Protein AF-A0A5E4IY19-F1 (afdb_monomer_lite)

Sequence (85 aa):
MNKVKFEELKSKESYKLKFEGEDQGLLQPIVEKIVESGTGFASSVLDHPLQGNVILTVKDSKAKEKVKKACKEVIEEIQSIEKSM

Structure (mmCIF, N/CA/C/O backbone):
data_AF-A0A5E4IY19-F1
#
_entry.id   AF-A0A5E4IY19-F1
#
loop_
_atom_site.group_PDB
_atom_site.id
_atom_site.type_symbol
_atom_site.label_atom_id
_atom_site.label_alt_id
_atom_site.label_comp_id
_atom_site.label_asym_id
_atom_site.label_entity_id
_atom_site.label_seq_id
_atom_site.pdbx_PDB_ins_code
_atom_site.Cartn_x
_atom_site.Cartn_y
_atom_site.Cartn_z
_atom_site.occupancy
_atom_site.B_iso_or_equiv
_atom_site.auth_seq_id
_atom_site.auth_comp_id
_atom_site.auth_asym_id
_atom_site.auth_atom_id
_atom_site.pdbx_PDB_model_num
ATOM 1 N N . MET A 1 1 ? 8.769 20.315 -4.353 1.00 39.16 1 MET A N 1
ATOM 2 C CA . MET A 1 1 ? 7.541 19.635 -3.882 1.00 39.16 1 MET A CA 1
ATOM 3 C C . MET A 1 1 ? 6.899 18.960 -5.083 1.00 39.16 1 MET A C 1
ATOM 5 O O . MET A 1 1 ? 6.269 19.649 -5.879 1.00 39.16 1 MET A O 1
ATOM 9 N N . ASN A 1 2 ? 7.123 17.657 -5.266 1.00 41.44 2 ASN A N 1
ATOM 10 C CA . ASN A 1 2 ? 6.442 16.900 -6.317 1.00 41.44 2 ASN A CA 1
ATOM 11 C C . ASN A 1 2 ? 4.959 16.791 -5.946 1.00 41.44 2 ASN A C 1
ATOM 13 O O . ASN A 1 2 ? 4.612 16.386 -4.839 1.00 41.44 2 ASN A O 1
ATOM 17 N N . LYS A 1 3 ? 4.081 17.251 -6.839 1.00 46.31 3 LYS A N 1
ATOM 18 C CA . LYS A 1 3 ? 2.633 17.110 -6.677 1.00 46.31 3 LYS A CA 1
ATOM 19 C C . LYS A 1 3 ? 2.278 15.684 -7.077 1.00 46.31 3 LYS A C 1
ATOM 21 O O . LYS A 1 3 ? 2.165 15.416 -8.268 1.00 46.31 3 LYS A O 1
ATOM 26 N N . VAL A 1 4 ? 2.104 14.799 -6.098 1.00 55.06 4 VAL A N 1
ATOM 27 C CA . VAL A 1 4 ? 1.538 13.467 -6.340 1.00 55.06 4 VAL A CA 1
ATOM 28 C C . VAL A 1 4 ? 0.154 13.664 -6.959 1.00 55.06 4 VAL A C 1
ATOM 30 O O . VAL A 1 4 ? -0.744 14.223 -6.321 1.00 55.06 4 VAL A O 1
ATOM 33 N N . LYS A 1 5 ? -0.014 13.274 -8.226 1.00 57.47 5 LYS A N 1
ATOM 34 C CA . LYS A 1 5 ? -1.328 13.244 -8.874 1.00 57.47 5 LYS A CA 1
ATOM 35 C C . LYS A 1 5 ? -1.913 11.851 -8.729 1.00 57.47 5 LYS A C 1
ATOM 37 O O . LYS A 1 5 ? -1.246 10.876 -9.047 1.00 57.47 5 LYS A O 1
ATOM 42 N N . PHE A 1 6 ? -3.160 11.791 -8.274 1.00 60.94 6 PHE A N 1
ATOM 43 C CA . PHE A 1 6 ? -3.932 10.560 -8.167 1.00 60.94 6 PHE A CA 1
ATOM 44 C C . PHE A 1 6 ? -4.926 10.503 -9.323 1.00 60.94 6 PHE A C 1
ATOM 46 O O . PHE A 1 6 ? -5.816 11.350 -9.413 1.00 60.94 6 PHE A O 1
ATOM 53 N N . GLU A 1 7 ? -4.792 9.503 -10.190 1.00 63.16 7 GLU A N 1
ATOM 54 C CA . GLU A 1 7 ? -5.792 9.197 -11.214 1.00 63.16 7 GLU A CA 1
ATOM 55 C C . GLU A 1 7 ? -6.534 7.911 -10.838 1.00 63.16 7 GLU A C 1
ATOM 57 O O . GLU A 1 7 ? -5.914 6.868 -10.618 1.00 63.16 7 GLU A O 1
ATOM 62 N N . GLU A 1 8 ? -7.864 7.994 -10.736 1.00 60.88 8 GLU A N 1
ATOM 63 C CA . GLU A 1 8 ? -8.731 6.853 -10.439 1.00 60.88 8 GLU A CA 1
ATOM 64 C C . GLU A 1 8 ? -9.176 6.185 -11.749 1.00 60.88 8 GLU A C 1
ATOM 66 O O . GLU A 1 8 ? -10.082 6.668 -12.434 1.00 60.88 8 GLU A O 1
ATOM 71 N N . LEU A 1 9 ? -8.559 5.054 -12.107 1.00 58.31 9 LEU A N 1
ATOM 72 C CA . LEU A 1 9 ? -8.975 4.283 -13.285 1.00 58.31 9 LEU A CA 1
ATOM 73 C C . LEU A 1 9 ? -10.184 3.413 -12.912 1.00 58.31 9 LEU A C 1
ATOM 75 O O . LEU A 1 9 ? -10.043 2.356 -12.293 1.00 58.31 9 LEU A O 1
ATOM 79 N N . LYS A 1 10 ? -11.390 3.859 -13.278 1.00 51.50 10 LYS A N 1
ATOM 80 C CA . LYS A 1 10 ? -12.642 3.160 -12.953 1.00 51.50 10 LYS A CA 1
ATOM 81 C C . LYS A 1 10 ? -12.767 1.834 -13.711 1.00 51.50 10 LYS A C 1
ATOM 83 O O . LYS A 1 10 ? -12.994 1.815 -14.917 1.00 51.50 10 LYS A O 1
ATOM 88 N N . SER A 1 11 ? -12.732 0.724 -12.978 1.00 56.34 11 SER A N 1
ATOM 89 C CA . SER A 1 11 ? -13.350 -0.545 -13.379 1.00 56.34 11 SER A CA 1
ATOM 90 C C . SER A 1 11 ? -14.318 -0.959 -12.269 1.00 56.34 11 SER A C 1
ATOM 92 O O . SER A 1 11 ? -14.041 -0.707 -11.098 1.00 56.34 11 SER A O 1
ATOM 94 N N . LYS A 1 12 ? -15.466 -1.557 -12.619 1.00 58.53 12 LYS A N 1
ATOM 95 C CA . LYS A 1 12 ? -16.568 -1.852 -11.676 1.00 58.53 12 LYS A CA 1
ATOM 96 C C . LYS A 1 12 ? -16.161 -2.724 -10.473 1.00 58.53 12 LYS A C 1
ATOM 98 O O . LYS A 1 12 ? -16.910 -2.777 -9.507 1.00 58.53 12 LYS A O 1
ATOM 103 N N . GLU A 1 13 ? -14.988 -3.358 -10.513 1.00 70.94 13 GLU A N 1
ATOM 104 C CA . GLU A 1 13 ? -14.498 -4.289 -9.486 1.00 70.94 13 GLU A CA 1
ATOM 105 C C . GLU A 1 13 ? -13.084 -3.965 -8.974 1.00 70.94 13 GLU A C 1
ATOM 107 O O . GLU A 1 13 ? -12.516 -4.720 -8.184 1.00 70.94 13 GLU A O 1
ATOM 112 N N . SER A 1 14 ? -12.470 -2.868 -9.430 1.00 80.69 14 SER A N 1
ATOM 113 C CA . SER A 1 14 ? -11.088 -2.546 -9.068 1.00 80.69 14 SER A CA 1
ATOM 114 C C . SER A 1 14 ? -10.884 -1.058 -8.849 1.00 80.69 14 SER A C 1
ATOM 116 O O . SER A 1 14 ? -11.167 -0.252 -9.737 1.00 80.69 14 SER A O 1
ATOM 118 N N . TYR A 1 15 ? -10.291 -0.718 -7.713 1.00 86.94 15 TYR A N 1
ATOM 119 C CA . TYR A 1 15 ? -9.774 0.609 -7.430 1.00 86.94 15 TYR A CA 1
ATOM 120 C C . TYR A 1 15 ? -8.319 0.680 -7.885 1.00 86.94 15 TYR A C 1
ATOM 122 O O . TYR A 1 15 ? -7.495 -0.147 -7.489 1.00 86.94 15 TYR A O 1
ATOM 130 N N . LYS A 1 16 ? -8.012 1.647 -8.744 1.00 90.12 16 LYS A N 1
ATOM 131 C CA . LYS A 1 16 ? -6.679 1.840 -9.312 1.00 90.12 16 LYS A CA 1
ATOM 132 C C . LYS A 1 16 ? -6.202 3.251 -9.022 1.00 90.12 16 LYS A C 1
ATOM 134 O O . LYS A 1 16 ? -6.960 4.191 -9.233 1.00 90.12 16 LYS A O 1
ATOM 139 N N . LEU A 1 17 ? -4.961 3.378 -8.570 1.00 89.62 17 LEU A N 1
ATOM 140 C CA . LEU A 1 17 ? -4.303 4.650 -8.298 1.00 89.62 17 LEU A CA 1
ATOM 141 C C . LEU A 1 17 ? -2.974 4.703 -9.039 1.00 89.62 17 LEU A C 1
ATOM 143 O O . LEU A 1 17 ? -2.127 3.835 -8.838 1.00 89.62 17 LEU A O 1
ATOM 147 N N . LYS A 1 18 ? -2.787 5.735 -9.859 1.00 90.06 18 LYS A N 1
ATOM 148 C CA . LYS A 1 18 ? -1.476 6.096 -10.402 1.00 90.06 18 LYS A CA 1
ATOM 149 C C . LYS A 1 18 ? -0.755 7.024 -9.424 1.00 90.06 18 LYS A C 1
ATOM 151 O O . LYS A 1 18 ? -1.363 7.979 -8.949 1.00 90.06 18 LYS A O 1
ATOM 156 N N . PHE A 1 19 ? 0.509 6.733 -9.142 1.00 89.00 19 PHE A N 1
ATOM 157 C CA . PHE A 1 19 ? 1.422 7.550 -8.351 1.00 89.00 19 PHE A CA 1
ATOM 158 C C . PHE A 1 19 ? 2.485 8.103 -9.296 1.00 89.00 19 PHE A C 1
ATOM 160 O O . PHE A 1 19 ? 3.329 7.354 -9.791 1.00 89.00 19 PHE A O 1
ATOM 167 N N . GLU A 1 20 ? 2.381 9.395 -9.608 1.00 87.81 20 GLU A N 1
ATOM 168 C CA . GLU A 1 20 ? 3.322 10.080 -10.497 1.00 87.81 20 GLU A CA 1
ATOM 169 C C . GLU A 1 20 ? 4.613 10.466 -9.766 1.00 87.81 20 GLU A C 1
ATOM 171 O O . GLU A 1 20 ? 4.555 11.189 -8.770 1.00 87.81 20 GLU A O 1
ATOM 176 N N . GLY A 1 21 ? 5.764 10.056 -10.307 1.00 85.69 21 GLY A N 1
ATOM 177 C CA . GLY A 1 21 ? 7.086 10.393 -9.766 1.00 85.69 21 GLY A CA 1
ATOM 178 C C . GLY A 1 21 ? 7.508 9.571 -8.546 1.00 85.69 21 GLY A C 1
ATOM 179 O O . GLY A 1 21 ? 8.418 9.989 -7.835 1.00 85.69 21 GLY A O 1
ATOM 180 N N . GLU A 1 22 ? 6.853 8.435 -8.316 1.00 86.56 22 GLU A N 1
ATOM 181 C CA . GLU A 1 22 ? 7.113 7.512 -7.211 1.00 86.56 22 GLU A CA 1
A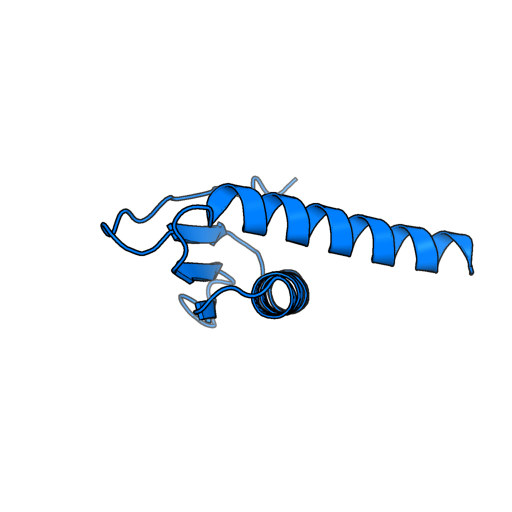TOM 182 C C . GLU A 1 22 ? 7.526 6.134 -7.745 1.00 86.56 22 GLU A C 1
ATOM 184 O O . GLU A 1 22 ? 7.219 5.763 -8.882 1.00 86.56 22 GLU A O 1
ATOM 189 N N . ASP A 1 23 ? 8.193 5.344 -6.906 1.00 87.25 23 ASP A N 1
ATOM 190 C CA . ASP A 1 23 ? 8.663 4.002 -7.245 1.00 87.25 23 ASP A CA 1
ATOM 191 C C . ASP A 1 23 ? 8.003 2.898 -6.400 1.00 87.25 23 ASP A C 1
ATOM 193 O O . ASP A 1 23 ? 7.094 3.119 -5.592 1.00 87.25 23 ASP A O 1
ATOM 197 N N . GLN A 1 24 ? 8.420 1.653 -6.648 1.00 86.12 24 GLN A N 1
ATOM 198 C CA . GLN A 1 24 ? 7.889 0.498 -5.930 1.00 86.12 24 GLN A CA 1
ATOM 199 C C . GLN A 1 24 ? 8.311 0.468 -4.458 1.00 86.12 24 GLN A C 1
ATOM 201 O O . GLN A 1 24 ? 7.604 -0.148 -3.669 1.00 86.12 24 GLN A O 1
ATOM 206 N N . GLY A 1 25 ? 9.394 1.140 -4.065 1.00 88.56 25 GLY A N 1
ATOM 207 C CA . GLY A 1 25 ? 9.858 1.186 -2.680 1.00 88.56 25 GLY A CA 1
ATOM 208 C C . GLY A 1 25 ? 8.829 1.816 -1.743 1.00 88.56 25 GLY A C 1
ATOM 209 O O . GLY A 1 25 ? 8.592 1.291 -0.658 1.00 88.56 25 GLY A O 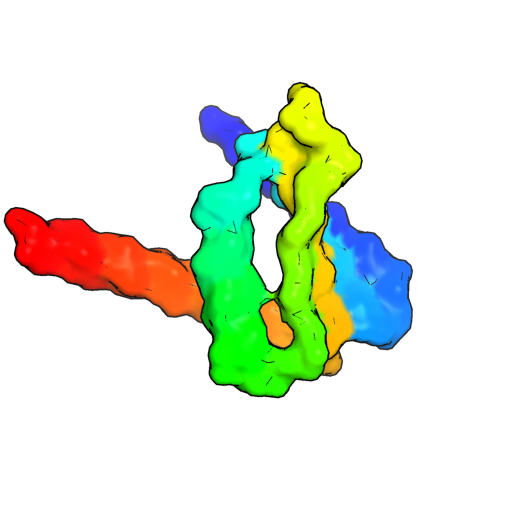1
ATOM 210 N N . LEU A 1 26 ? 8.141 2.873 -2.187 1.00 85.19 26 LEU A N 1
ATOM 211 C CA . LEU A 1 26 ? 7.038 3.468 -1.423 1.00 85.19 26 LEU A CA 1
ATOM 212 C C . LEU A 1 26 ? 5.790 2.570 -1.407 1.00 85.19 26 LEU A C 1
ATOM 214 O O . LEU A 1 26 ? 5.062 2.499 -0.416 1.00 85.19 26 LEU A O 1
ATOM 218 N N . LEU A 1 27 ? 5.506 1.915 -2.531 1.00 90.88 27 LEU A N 1
ATOM 219 C CA . LEU A 1 27 ? 4.235 1.232 -2.771 1.00 90.88 27 LEU A CA 1
ATOM 220 C C . LEU A 1 27 ? 4.207 -0.208 -2.248 1.00 90.88 27 LEU A C 1
ATOM 222 O O . LEU A 1 27 ? 3.126 -0.711 -1.943 1.00 90.88 27 LEU A O 1
ATOM 226 N N . GLN A 1 28 ? 5.360 -0.866 -2.133 1.00 92.31 28 GLN A N 1
ATOM 227 C CA . GLN A 1 28 ? 5.464 -2.256 -1.697 1.00 92.31 28 GLN A CA 1
ATOM 228 C C . GLN A 1 28 ? 4.937 -2.464 -0.263 1.00 92.31 28 GLN A C 1
ATOM 230 O O . GLN A 1 28 ? 4.042 -3.297 -0.102 1.00 92.31 28 GLN A O 1
ATOM 235 N N . PRO A 1 29 ? 5.337 -1.663 0.749 1.00 93.38 29 PRO A N 1
ATOM 236 C CA . PRO A 1 29 ? 4.810 -1.814 2.109 1.00 93.38 29 PRO A CA 1
ATOM 237 C C . PRO A 1 29 ? 3.300 -1.555 2.179 1.00 93.38 29 PRO A C 1
ATOM 239 O O . PRO A 1 29 ? 2.56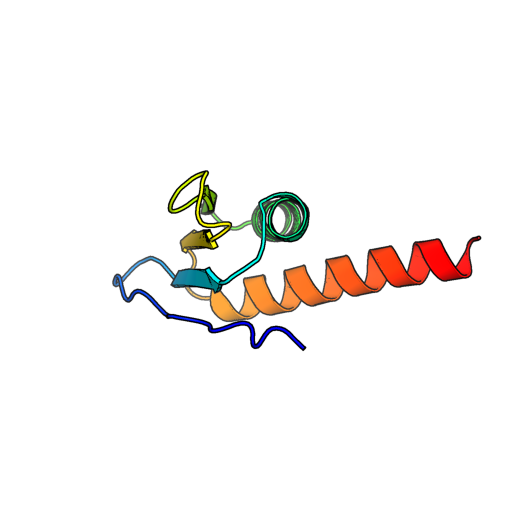6 -2.218 2.907 1.00 93.38 29 PRO A O 1
ATOM 242 N N . ILE A 1 30 ? 2.801 -0.614 1.369 1.00 93.69 30 ILE A N 1
ATOM 243 C CA . ILE A 1 30 ? 1.367 -0.311 1.291 1.00 93.69 30 ILE A CA 1
ATOM 244 C C . ILE A 1 30 ? 0.600 -1.522 0.743 1.00 93.69 30 ILE A C 1
ATOM 246 O O . ILE A 1 30 ? -0.451 -1.873 1.280 1.00 93.69 30 ILE A O 1
ATOM 250 N N . VAL A 1 31 ? 1.105 -2.172 -0.311 1.00 94.19 31 VAL A N 1
ATOM 251 C CA . VAL A 1 31 ? 0.499 -3.394 -0.864 1.00 94.19 31 VAL A CA 1
ATOM 252 C C . VAL A 1 31 ? 0.468 -4.501 0.186 1.00 94.19 31 VAL A C 1
ATOM 254 O O . VAL A 1 31 ? -0.583 -5.117 0.362 1.00 94.19 31 VAL A O 1
ATOM 257 N N . GLU A 1 32 ? 1.566 -4.715 0.910 1.00 93.81 32 GLU A N 1
ATOM 258 C CA . GLU A 1 32 ? 1.663 -5.727 1.970 1.00 93.81 32 GLU A CA 1
ATOM 259 C C . GLU A 1 32 ? 0.591 -5.516 3.045 1.00 93.81 32 GLU A C 1
ATOM 261 O O . GLU A 1 32 ? -0.213 -6.418 3.282 1.00 93.81 32 GLU A O 1
ATOM 266 N N . LYS A 1 33 ? 0.454 -4.295 3.581 1.00 94.06 33 LYS A N 1
ATOM 267 C CA . LYS A 1 33 ? -0.604 -3.966 4.556 1.00 94.06 33 LYS A CA 1
ATOM 268 C C . LYS A 1 33 ? -2.016 -4.186 4.016 1.00 94.06 33 LYS A C 1
ATOM 270 O O . LYS A 1 33 ? -2.906 -4.658 4.728 1.00 94.06 33 LYS A O 1
ATOM 275 N N . ILE A 1 34 ? -2.255 -3.875 2.742 1.00 93.38 34 ILE A N 1
ATOM 276 C CA . ILE A 1 34 ? -3.565 -4.107 2.120 1.00 93.38 34 ILE A CA 1
ATOM 277 C C . ILE A 1 34 ? -3.858 -5.613 2.023 1.00 93.38 34 ILE A C 1
ATOM 279 O O . ILE A 1 34 ? -4.991 -6.022 2.313 1.00 93.38 34 ILE A O 1
ATOM 283 N N . VAL A 1 35 ? -2.877 -6.440 1.654 1.00 91.50 35 VAL A N 1
ATOM 284 C CA . VAL A 1 35 ? -3.026 -7.906 1.602 1.00 91.50 35 VAL A CA 1
ATOM 285 C C . VAL A 1 35 ? -3.253 -8.476 3.005 1.00 91.50 35 VAL A C 1
ATOM 287 O O . VAL A 1 35 ? -4.220 -9.211 3.206 1.00 91.50 35 VAL A O 1
ATOM 290 N N . GLU A 1 36 ? -2.455 -8.064 3.993 1.00 91.12 36 GLU A N 1
ATOM 291 C CA . GLU A 1 36 ? -2.586 -8.468 5.403 1.00 91.12 36 GLU A CA 1
ATOM 292 C C . GLU A 1 36 ? -3.960 -8.119 5.996 1.00 91.12 36 GLU A C 1
ATOM 294 O O . GLU A 1 36 ? -4.499 -8.864 6.813 1.00 91.12 36 GLU A O 1
ATOM 299 N N . SER A 1 37 ? -4.591 -7.034 5.532 1.00 87.12 37 SER A N 1
ATOM 300 C CA . SER A 1 37 ? -5.949 -6.649 5.944 1.00 87.12 37 SER A CA 1
ATOM 301 C C . SER A 1 37 ? -7.068 -7.583 5.441 1.00 87.12 37 SER A C 1
ATOM 303 O O . SER A 1 37 ? -8.252 -7.315 5.679 1.00 87.12 37 SER A O 1
ATOM 305 N N . GLY A 1 38 ? -6.727 -8.647 4.705 1.00 84.00 38 GLY A N 1
ATOM 306 C CA . GLY A 1 38 ? -7.670 -9.629 4.169 1.00 84.00 38 GLY A CA 1
ATOM 307 C C . GLY A 1 38 ? -8.369 -9.173 2.886 1.00 84.00 38 GLY A C 1
ATOM 308 O O . GLY A 1 38 ? -9.536 -9.496 2.669 1.00 84.00 38 GLY A O 1
ATOM 309 N N . THR A 1 39 ? -7.716 -8.357 2.050 1.00 72.88 39 THR A N 1
ATOM 310 C CA . THR A 1 39 ? -8.202 -8.138 0.672 1.00 72.88 39 THR A CA 1
ATOM 311 C C . THR A 1 39 ? -7.973 -9.376 -0.188 1.00 72.88 39 THR A C 1
ATOM 313 O O . THR A 1 39 ? -6.977 -10.073 -0.032 1.00 72.88 39 THR A O 1
ATOM 316 N N . GLY A 1 40 ? -8.870 -9.625 -1.147 1.00 71.00 40 GLY A N 1
ATOM 317 C CA . GLY A 1 40 ? -8.688 -10.709 -2.117 1.00 71.00 40 GLY A CA 1
ATOM 318 C C . GLY A 1 40 ? -7.602 -10.428 -3.164 1.00 71.00 40 GLY A C 1
ATOM 319 O O . GLY A 1 40 ? -7.125 -11.361 -3.803 1.00 71.00 40 GLY A O 1
ATOM 320 N N . PHE A 1 41 ? -7.221 -9.159 -3.369 1.00 88.50 41 PHE A N 1
ATOM 321 C CA . PHE A 1 41 ? -6.187 -8.773 -4.331 1.00 88.50 41 PHE A CA 1
ATOM 322 C C . PHE A 1 41 ? -5.676 -7.344 -4.102 1.00 88.50 41 PHE A C 1
ATOM 324 O O . PHE A 1 41 ? -6.464 -6.389 -4.123 1.00 88.50 41 PHE A O 1
ATOM 331 N N . ALA A 1 42 ? -4.355 -7.194 -4.019 1.00 92.81 42 ALA A N 1
ATOM 332 C CA . ALA A 1 42 ? -3.653 -5.927 -4.175 1.00 92.81 42 ALA A CA 1
ATOM 333 C C . ALA A 1 42 ? -2.333 -6.140 -4.934 1.00 92.81 42 ALA A C 1
ATOM 335 O O . ALA A 1 42 ? -1.665 -7.153 -4.747 1.00 92.81 42 ALA A O 1
ATOM 336 N N . SER A 1 43 ? -1.966 -5.203 -5.807 1.00 93.94 43 SER A N 1
ATOM 337 C CA . SER A 1 43 ? -0.718 -5.256 -6.579 1.00 93.94 43 SER A CA 1
ATOM 338 C C . SER A 1 43 ? -0.226 -3.858 -6.934 1.00 93.94 43 SER A C 1
ATOM 340 O O . SER A 1 43 ? -1.045 -2.991 -7.244 1.00 93.94 43 SER A O 1
ATOM 342 N N . SER A 1 44 ? 1.087 -3.667 -7.013 1.00 93.50 44 SER A N 1
ATOM 343 C CA . SER A 1 44 ? 1.713 -2.481 -7.602 1.00 93.50 44 SER A CA 1
ATOM 344 C C . SER A 1 44 ? 2.507 -2.872 -8.853 1.00 93.50 44 SER A C 1
ATOM 346 O O . SER A 1 44 ? 3.192 -3.893 -8.880 1.00 93.50 44 SER A O 1
ATOM 348 N N . VAL A 1 45 ? 2.399 -2.081 -9.919 1.00 92.38 45 VAL A N 1
ATOM 349 C CA . VAL A 1 45 ? 3.135 -2.303 -11.175 1.00 92.38 45 VAL A CA 1
ATOM 350 C C . VAL A 1 45 ? 3.710 -0.978 -11.652 1.00 92.38 45 VAL A C 1
ATOM 352 O O . VAL A 1 45 ? 3.023 0.040 -11.609 1.00 92.38 45 VAL A O 1
ATOM 355 N N . LEU A 1 46 ? 4.961 -0.982 -12.110 1.00 90.62 46 LEU A N 1
ATOM 356 C CA . LEU A 1 46 ? 5.541 0.169 -12.802 1.00 90.62 46 LEU A CA 1
ATOM 357 C C . LEU A 1 46 ? 4.841 0.360 -14.150 1.00 90.62 46 LEU A C 1
ATOM 359 O O . LEU A 1 46 ? 4.826 -0.554 -14.970 1.00 90.62 46 LEU A O 1
ATOM 363 N N . ASP A 1 47 ? 4.292 1.550 -14.382 1.00 87.62 47 ASP A N 1
ATOM 364 C CA . ASP A 1 47 ? 3.666 1.932 -15.656 1.00 87.62 47 ASP A CA 1
ATOM 365 C C . ASP A 1 47 ? 4.697 1.861 -16.796 1.00 87.62 47 ASP A C 1
ATOM 367 O O . ASP A 1 47 ? 4.477 1.245 -17.836 1.00 87.62 47 ASP A O 1
ATOM 371 N N . HIS A 1 48 ? 5.880 2.434 -16.555 1.00 84.19 48 HIS A N 1
ATOM 372 C CA . HIS A 1 48 ? 7.030 2.347 -17.446 1.00 84.19 48 HIS A CA 1
ATOM 373 C C . HIS A 1 48 ? 8.333 2.513 -16.642 1.00 84.19 48 HIS A C 1
ATOM 375 O O . HIS A 1 48 ? 8.42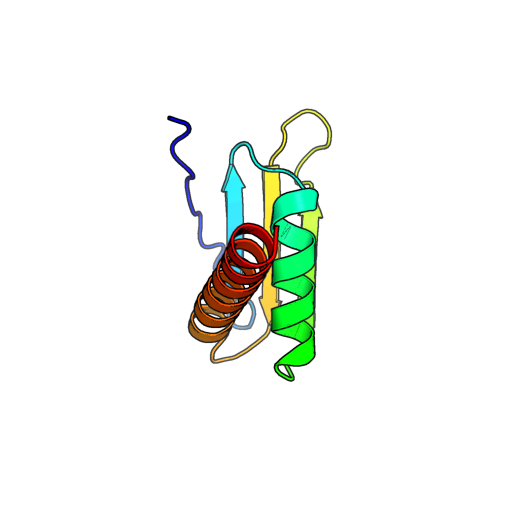8 3.454 -15.847 1.00 84.19 48 HIS A O 1
ATOM 381 N N . PRO A 1 49 ? 9.372 1.680 -16.862 1.00 82.19 49 PRO A N 1
ATOM 382 C CA . PRO A 1 49 ? 10.601 1.706 -16.058 1.00 82.19 49 PRO A CA 1
ATOM 383 C C . PRO A 1 49 ? 11.350 3.045 -16.127 1.00 82.19 49 PRO A C 1
ATOM 385 O O . PRO A 1 49 ? 11.964 3.456 -15.153 1.00 82.19 49 PRO A O 1
ATOM 388 N N . LEU A 1 50 ? 11.267 3.755 -17.258 1.00 86.12 50 LEU A N 1
ATOM 389 C CA . LEU A 1 50 ? 11.922 5.062 -17.437 1.00 86.12 50 LEU A CA 1
ATOM 390 C C . LEU A 1 50 ? 11.126 6.264 -16.899 1.00 86.12 50 LEU A C 1
ATOM 392 O O . LEU A 1 50 ? 11.653 7.371 -16.906 1.00 86.12 50 LEU A O 1
ATOM 396 N N . GLN A 1 51 ? 9.861 6.090 -16.502 1.00 80.31 51 GLN A N 1
ATOM 397 C CA . GLN A 1 51 ? 9.001 7.218 -16.110 1.00 80.31 51 GLN A CA 1
ATOM 398 C C . GLN A 1 51 ? 8.840 7.377 -14.597 1.00 80.31 51 GLN A C 1
ATOM 400 O O . GLN A 1 51 ? 8.421 8.446 -14.166 1.00 80.31 51 GLN A O 1
ATOM 405 N N . GLY A 1 52 ? 9.152 6.348 -13.799 1.00 77.69 52 GLY A N 1
ATOM 406 C CA . GLY A 1 52 ? 8.973 6.414 -12.343 1.00 77.69 52 GLY A CA 1
ATOM 407 C C . GLY A 1 52 ? 7.512 6.652 -11.953 1.00 77.69 52 GLY A C 1
ATOM 408 O O . GLY A 1 52 ? 7.209 7.542 -11.169 1.00 77.69 52 GLY A O 1
ATOM 409 N N . ASN A 1 53 ? 6.596 5.913 -12.580 1.00 86.56 53 ASN A N 1
ATOM 410 C CA . ASN A 1 53 ? 5.175 5.941 -12.256 1.00 86.56 53 ASN A CA 1
ATOM 411 C C . ASN A 1 53 ? 4.762 4.547 -11.794 1.00 86.56 53 ASN A C 1
ATOM 413 O O . ASN A 1 53 ? 5.019 3.570 -12.504 1.00 86.56 53 ASN A O 1
ATOM 417 N N . VAL A 1 54 ? 4.070 4.450 -10.661 1.00 91.31 54 VAL A N 1
ATOM 418 C CA . VAL A 1 54 ? 3.553 3.173 -10.150 1.00 91.31 54 VAL A CA 1
ATOM 419 C C . VAL A 1 54 ? 2.036 3.182 -10.129 1.00 91.31 54 VAL A C 1
ATOM 421 O O . VAL A 1 54 ? 1.397 4.152 -9.729 1.00 91.31 54 VAL A O 1
ATOM 424 N N . ILE A 1 55 ? 1.447 2.074 -10.561 1.00 91.50 55 ILE A N 1
ATOM 425 C CA . ILE A 1 55 ? 0.011 1.838 -10.554 1.00 91.50 55 ILE A CA 1
ATOM 426 C C . ILE A 1 55 ? -0.299 0.826 -9.455 1.00 91.50 55 ILE A C 1
ATOM 428 O O . ILE A 1 55 ? 0.051 -0.349 -9.561 1.00 91.50 55 ILE A O 1
ATOM 432 N N . LEU A 1 56 ? -1.000 1.276 -8.419 1.00 93.00 56 LEU A N 1
ATOM 433 C CA . LEU A 1 56 ? -1.603 0.426 -7.399 1.00 93.00 56 LEU A CA 1
ATOM 434 C C . LEU A 1 56 ? -2.975 -0.044 -7.881 1.00 93.00 56 LEU A C 1
ATOM 436 O O . LEU A 1 56 ? -3.799 0.768 -8.296 1.00 93.00 56 LEU A O 1
ATOM 440 N N . THR A 1 57 ? -3.247 -1.341 -7.788 1.00 92.88 57 THR A N 1
ATOM 441 C CA . THR A 1 57 ? -4.561 -1.938 -8.053 1.00 92.88 57 THR A CA 1
ATOM 442 C C . THR A 1 57 ? -5.025 -2.702 -6.823 1.00 92.88 57 THR A C 1
ATOM 444 O O . THR A 1 57 ? -4.295 -3.548 -6.322 1.00 92.88 57 THR A O 1
ATOM 447 N N . VAL A 1 58 ? -6.253 -2.449 -6.371 1.00 92.62 58 VAL A N 1
ATOM 448 C CA . VAL A 1 58 ? -6.900 -3.150 -5.254 1.00 92.62 58 VAL A CA 1
ATOM 449 C C . VAL A 1 58 ? -8.289 -3.601 -5.697 1.00 92.62 58 VAL A C 1
ATOM 451 O O . VAL A 1 58 ? -9.074 -2.786 -6.188 1.00 92.62 58 VAL A O 1
ATOM 454 N N . LYS A 1 59 ? -8.612 -4.888 -5.532 1.00 89.81 59 LYS A N 1
ATOM 455 C CA . LYS A 1 59 ? -9.964 -5.413 -5.797 1.00 89.81 59 LYS A CA 1
ATOM 456 C C . LYS A 1 59 ? -10.659 -5.694 -4.475 1.00 89.81 59 LYS A C 1
ATOM 458 O O . LYS A 1 59 ? -10.472 -6.746 -3.870 1.00 89.81 59 LYS A O 1
ATOM 463 N N . ASP A 1 60 ? -11.421 -4.713 -4.012 1.00 87.75 60 ASP A N 1
ATOM 464 C CA . ASP A 1 60 ? -12.191 -4.790 -2.774 1.00 87.75 60 ASP A CA 1
ATOM 465 C C . ASP A 1 60 ? -13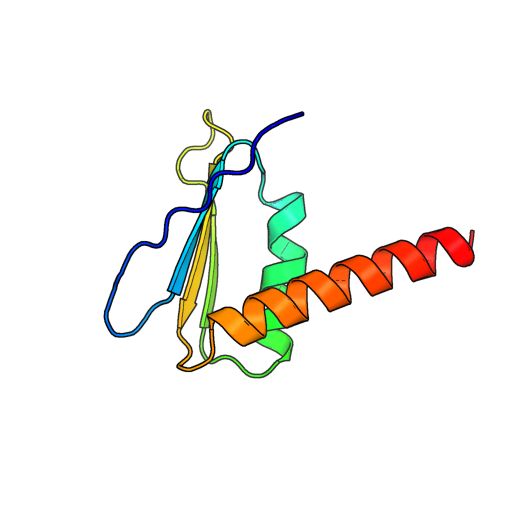.302 -3.729 -2.802 1.00 87.75 60 ASP A C 1
ATOM 467 O O . ASP A 1 60 ? -13.099 -2.629 -3.323 1.00 87.75 60 ASP A O 1
ATOM 471 N N . SER A 1 61 ? -14.468 -4.025 -2.223 1.00 86.38 61 SER A N 1
ATOM 472 C CA . SER A 1 61 ? -15.580 -3.065 -2.137 1.00 86.38 61 SER A CA 1
ATOM 473 C C . SER A 1 61 ? -15.250 -1.853 -1.258 1.00 86.38 61 SER A C 1
ATOM 475 O O . SER A 1 61 ? -15.803 -0.773 -1.457 1.00 86.38 61 SER A O 1
ATOM 477 N N . LYS A 1 62 ? -14.303 -2.006 -0.325 1.00 88.44 62 LYS A N 1
ATOM 478 C CA . LYS A 1 62 ? -13.771 -0.963 0.560 1.00 88.44 62 LYS A CA 1
ATOM 479 C C . LYS A 1 62 ? -12.329 -0.589 0.214 1.00 88.44 62 LYS A C 1
ATOM 481 O O . LYS A 1 62 ? -11.597 -0.084 1.066 1.00 88.44 62 LYS A O 1
ATOM 486 N N . ALA A 1 63 ? -11.902 -0.798 -1.034 1.00 89.12 63 ALA A N 1
ATOM 487 C CA . ALA A 1 63 ? -10.517 -0.589 -1.462 1.00 89.12 63 ALA A CA 1
ATOM 488 C C . ALA A 1 63 ? -9.940 0.775 -1.045 1.00 89.12 63 ALA A C 1
ATOM 490 O O . ALA A 1 63 ? -8.848 0.841 -0.489 1.00 89.12 63 ALA A O 1
ATOM 491 N N . LYS A 1 64 ? -10.693 1.864 -1.233 1.00 89.00 64 LYS A N 1
ATOM 492 C CA . LYS A 1 64 ? -10.256 3.218 -0.859 1.00 89.00 64 LYS A CA 1
ATOM 493 C C . LYS A 1 64 ? -9.992 3.376 0.642 1.00 89.00 64 LYS A C 1
ATOM 495 O O . LYS A 1 64 ? -9.040 4.051 1.026 1.00 89.00 64 LYS A O 1
ATOM 500 N N . GLU A 1 65 ? -10.828 2.779 1.490 1.00 90.69 65 GLU A N 1
ATOM 501 C CA . GLU A 1 65 ? -10.653 2.807 2.948 1.00 90.69 65 GLU A CA 1
ATOM 502 C C . GLU A 1 65 ? -9.432 1.987 3.363 1.00 90.69 65 GLU A C 1
ATOM 504 O O . GLU A 1 65 ? -8.630 2.445 4.177 1.00 90.69 65 GLU A O 1
ATOM 509 N N . LYS A 1 66 ? -9.246 0.816 2.746 1.00 90.81 66 LYS A N 1
ATOM 510 C CA . LYS A 1 66 ? -8.101 -0.059 3.006 1.00 90.81 66 LYS A CA 1
ATOM 511 C C . LYS A 1 66 ? -6.774 0.569 2.590 1.00 90.81 66 LYS A C 1
ATOM 513 O O . LYS A 1 66 ? -5.831 0.518 3.367 1.00 90.81 66 LYS A O 1
ATOM 518 N N . VAL A 1 67 ? -6.719 1.243 1.438 1.00 91.62 67 VAL A N 1
ATOM 519 C CA . VAL A 1 67 ? -5.527 2.002 1.015 1.00 91.62 67 VAL A CA 1
ATOM 520 C C . VAL A 1 67 ? -5.184 3.085 2.036 1.00 91.62 67 VAL A C 1
ATOM 522 O O . VAL A 1 67 ? -4.042 3.176 2.471 1.00 91.62 67 VAL A O 1
ATOM 525 N N . LYS A 1 68 ? -6.167 3.881 2.479 1.00 92.38 68 LYS A N 1
ATOM 526 C CA . LYS A 1 68 ? -5.931 4.925 3.492 1.00 92.38 68 LYS A CA 1
ATOM 527 C C . LYS A 1 68 ? -5.413 4.350 4.808 1.00 92.38 68 LYS A C 1
ATOM 529 O O . LYS A 1 68 ? -4.512 4.930 5.408 1.00 92.38 68 LYS A O 1
ATOM 534 N N . LYS A 1 69 ? -6.001 3.238 5.255 1.00 94.31 69 LYS A N 1
ATOM 535 C CA . LYS A 1 69 ? -5.586 2.543 6.474 1.00 94.31 69 LYS A CA 1
ATOM 536 C C . LYS A 1 69 ? -4.146 2.038 6.352 1.00 94.31 69 LYS A C 1
ATOM 538 O O . LYS A 1 69 ? -3.340 2.373 7.208 1.00 94.31 69 LYS A O 1
ATOM 543 N N . ALA A 1 70 ? -3.816 1.354 5.259 1.00 94.25 70 ALA A N 1
ATOM 544 C CA . ALA A 1 70 ? -2.467 0.867 4.983 1.00 94.25 70 ALA A CA 1
ATOM 545 C C . ALA A 1 70 ? -1.425 1.996 4.962 1.00 94.25 70 ALA A C 1
ATOM 547 O O . ALA A 1 70 ? -0.386 1.885 5.601 1.00 94.25 70 ALA A O 1
ATOM 548 N N . CYS A 1 71 ? -1.714 3.122 4.298 1.00 93.62 71 CYS A N 1
ATOM 549 C CA . CYS A 1 71 ? -0.812 4.277 4.315 1.00 93.62 71 CYS A CA 1
ATOM 550 C C . CYS A 1 71 ? -0.574 4.802 5.738 1.00 93.62 71 CYS A C 1
ATOM 552 O O . CYS A 1 71 ? 0.549 5.163 6.076 1.00 93.62 71 CYS A O 1
ATOM 554 N N . LYS A 1 72 ? -1.621 4.855 6.570 1.00 95.06 72 LYS A N 1
ATOM 555 C CA . LYS A 1 72 ? -1.505 5.302 7.960 1.00 95.06 72 LYS A CA 1
ATOM 556 C C . LYS A 1 72 ? -0.646 4.343 8.789 1.00 95.06 72 LYS A C 1
ATOM 558 O O . LYS A 1 72 ? 0.219 4.814 9.513 1.00 95.06 72 LYS A O 1
ATOM 563 N N . GLU A 1 73 ? -0.848 3.037 8.642 1.00 94.69 73 GLU A N 1
ATOM 564 C CA . GLU A 1 73 ? -0.059 2.011 9.336 1.00 94.69 73 GLU A CA 1
ATOM 565 C C . GLU A 1 73 ? 1.427 2.091 8.963 1.00 94.69 73 GLU A C 1
ATOM 567 O O . GLU A 1 73 ? 2.274 2.101 9.848 1.00 94.69 73 GLU A O 1
ATOM 572 N N . VAL A 1 74 ? 1.751 2.261 7.675 1.00 94.12 74 VAL A N 1
ATOM 573 C CA . VAL A 1 74 ? 3.143 2.444 7.223 1.00 94.12 74 VAL A CA 1
ATOM 574 C C . VAL A 1 74 ? 3.772 3.708 7.825 1.00 94.12 74 VAL A C 1
ATOM 576 O O . VAL A 1 74 ? 4.916 3.680 8.270 1.00 94.12 74 VAL A O 1
ATOM 579 N N . ILE A 1 75 ? 3.033 4.823 7.881 1.00 93.19 75 ILE A N 1
ATOM 580 C CA . ILE A 1 75 ? 3.517 6.061 8.518 1.00 93.19 75 ILE A CA 1
ATOM 581 C C . ILE A 1 75 ? 3.778 5.842 10.014 1.00 93.19 75 ILE A C 1
ATOM 583 O O . ILE A 1 75 ? 4.797 6.299 10.529 1.00 93.19 75 ILE A O 1
ATOM 587 N N . GLU A 1 76 ? 2.872 5.157 10.712 1.00 94.31 76 GLU A N 1
ATOM 588 C CA . GLU A 1 76 ? 3.012 4.853 12.140 1.00 94.31 76 GLU A CA 1
ATOM 589 C C . GLU A 1 76 ? 4.226 3.952 12.414 1.00 94.31 76 GLU A C 1
ATOM 591 O O . GLU A 1 76 ? 4.970 4.212 13.361 1.00 94.31 76 GLU A O 1
ATOM 596 N N . GLU A 1 77 ? 4.483 2.957 11.560 1.00 92.19 77 GLU A N 1
ATOM 597 C CA . GLU A 1 77 ? 5.675 2.105 11.639 1.00 92.19 77 GLU A CA 1
ATOM 598 C C . GLU A 1 77 ? 6.962 2.921 11.481 1.00 92.19 77 GLU A C 1
ATOM 600 O O . GLU A 1 77 ? 7.832 2.854 12.352 1.00 92.19 77 GLU A O 1
ATOM 605 N N . ILE A 1 78 ? 7.058 3.763 10.447 1.00 92.06 78 ILE A N 1
ATOM 606 C CA . ILE A 1 78 ? 8.230 4.627 10.216 1.00 92.06 78 ILE A CA 1
ATOM 607 C C . ILE A 1 78 ? 8.471 5.55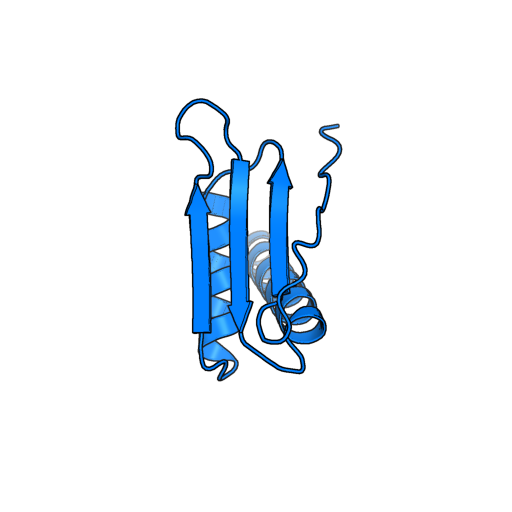3 11.416 1.00 92.06 78 ILE A C 1
ATOM 609 O O . ILE A 1 78 ? 9.584 5.629 11.933 1.00 92.06 78 ILE A O 1
ATOM 613 N N . GLN A 1 79 ? 7.419 6.201 11.922 1.00 92.94 79 GLN A N 1
ATOM 614 C CA . GLN A 1 79 ? 7.517 7.080 13.091 1.00 92.94 79 GLN A CA 1
ATOM 615 C C . GLN A 1 79 ? 7.911 6.334 14.371 1.00 92.94 79 GLN A C 1
ATOM 617 O O . GLN A 1 79 ? 8.542 6.914 15.256 1.00 92.94 79 GLN A O 1
ATOM 622 N N . SER A 1 80 ? 7.512 5.069 14.516 1.00 92.44 80 SER A N 1
ATOM 623 C CA . SER A 1 80 ? 7.898 4.251 15.669 1.00 92.44 80 SER A CA 1
ATOM 624 C C . SER A 1 80 ? 9.384 3.883 15.637 1.00 92.44 80 SER A C 1
ATOM 626 O O . SER A 1 80 ? 10.030 3.880 16.687 1.00 92.44 80 SER A O 1
ATOM 628 N N . ILE A 1 81 ? 9.935 3.655 14.440 1.00 92.62 81 ILE A N 1
ATOM 629 C CA . ILE A 1 81 ? 11.359 3.387 14.228 1.00 92.62 81 ILE A CA 1
ATOM 630 C C . ILE A 1 81 ? 12.171 4.640 14.564 1.00 92.62 81 ILE A C 1
ATOM 632 O O . ILE A 1 81 ? 13.090 4.551 15.370 1.00 92.62 81 ILE A O 1
ATOM 636 N N . GLU A 1 82 ? 11.782 5.813 14.052 1.00 90.44 82 GLU A N 1
ATOM 637 C CA . GLU A 1 82 ? 12.468 7.086 14.342 1.00 90.44 82 GLU A CA 1
ATOM 638 C C . GLU A 1 82 ? 12.513 7.427 15.837 1.00 90.44 82 GLU A C 1
ATOM 640 O O . GLU A 1 82 ? 13.482 8.012 16.302 1.00 90.44 82 GLU A O 1
ATOM 645 N N . LYS A 1 83 ? 11.476 7.067 16.603 1.00 86.81 83 LYS A N 1
ATOM 646 C CA . LYS A 1 83 ? 11.435 7.283 18.062 1.00 86.81 83 LYS A CA 1
ATOM 647 C C . LYS A 1 83 ? 12.263 6.278 18.860 1.00 86.81 83 LYS A C 1
ATOM 649 O O . LYS A 1 83 ? 12.524 6.518 20.035 1.00 86.81 83 LYS A O 1
ATOM 654 N N . SER A 1 84 ? 12.566 5.131 18.260 1.00 81.06 84 SER A N 1
ATOM 655 C CA . SER A 1 84 ? 13.315 4.042 18.893 1.00 81.06 84 SER A CA 1
ATOM 656 C C . SER A 1 84 ? 14.815 4.108 18.582 1.00 81.06 84 SER A C 1
ATOM 658 O O . SER A 1 84 ? 15.578 3.319 19.140 1.00 81.06 84 SER A O 1
ATOM 660 N N . MET A 1 85 ? 15.217 5.022 17.693 1.00 63.06 85 MET A N 1
ATOM 661 C CA . MET A 1 85 ? 16.601 5.378 17.371 1.00 63.06 85 MET A CA 1
ATOM 662 C C . MET A 1 85 ? 17.053 6.589 18.187 1.00 63.06 85 MET A C 1
ATOM 664 O O . MET A 1 85 ? 18.249 6.608 18.552 1.00 63.06 85 MET A O 1
#

Secondary structure (DSSP, 8-state):
-----EEE--BTTBEEEEEET--HHHHHHHHHHHHHTT-S-EEEEEEETTTTEEEEEE-STTHHHHHHHHHHHHHHHHHHHHHH-

pLDDT: mean 83.86, std 13.61, range [39.16, 95.06]

Radius of gyration: 13.31 Å; chains: 1; bounding box: 33×30×36 Å

Foldseek 3Di:
DDDFDWDFDDDPFKTKTKGFQAAVVLVVQLQVQLVVVPFPDWDWDDPDPVGRMIMIMGGDPCRVVSSVVSNVVVVVVVVVVVVVD